Protein AF-O86085-F1 (afdb_monomer)

Solvent-accessible surface area (backbone atoms only — not comparable to full-atom values): 3808 Å² total; per-residue (Å²): 118,60,63,31,90,47,58,40,38,43,72,86,66,50,75,70,38,55,51,76,37,66,53,45,77,67,51,53,54,50,40,63,71,63,66,44,87,59,68,78,68,64,71,71,71,53,67,88,55,81,72,93,63,90,85,81,86,134

Mean predicted aligned error: 9.05 Å

Secondary structure (DSSP, 8-state):
-PBPSS-EE-TTS-EEE-TTSBP-HHHHHHHHHTT-------HHHHTTPPPSSPPPP-

Radius of gyration: 13.5 Å; Cα contacts (8 Å, |Δi|>4): 63; chains: 1; bounding box: 38×19×30 Å

Nearest PDB structures (foldseek):
  3lti-assembly1_A  TM=8.934E-01  e=2.033E-04  Escherichia coli K-12
  3lu0-assembly1_C  TM=8.306E-01  e=4.055E-04  Escherichia coli K-12
  3e7h-assembly1_A  TM=7.377E-01  e=1.344E-04  Vibrio cholerae
  7xug-assembly1_I  TM=8.278E-01  e=4.866E-03  Escherichia coli K-12
  7w5w-assembly1_C  TM=8.467E-01  e=9.703E-03  Escherichia coli K-12

Foldseek 3Di:
DDFAQAFWAAPVRHGLHHHRHDDDPVSVVVNVVSVRPDTDDDPVVVVPDDDPDDDDDD

Sequence (58 aa):
GETASYDIKDAEGTVLVEAGRRVTARHIRQLEKTNTTELEVPVEYIVGKYAAQDYIDP

Organism: Shewanella putrefaciens (NCBI:txid24)

Structure (mmCIF, N/CA/C/O backbone):
data_AF-O86085-F1
#
_entry.id   AF-O86085-F1
#
loop_
_atom_site.group_PDB
_atom_site.id
_atom_site.type_symbol
_atom_site.label_atom_id
_atom_site.label_alt_id
_atom_site.label_comp_id
_atom_site.label_asym_id
_atom_site.label_entity_id
_atom_site.label_seq_id
_atom_site.pdbx_PDB_ins_code
_atom_site.Cartn_x
_atom_site.Cartn_y
_atom_site.Cartn_z
_atom_site.occupancy
_atom_site.B_iso_or_equiv
_atom_site.auth_seq_id
_atom_site.auth_comp_id
_atom_site.auth_asym_id
_atom_site.auth_atom_id
_atom_site.pdbx_PDB_model_num
ATOM 1 N N . GLY A 1 1 ? -8.929 11.617 -3.201 1.00 58.25 1 GLY A N 1
ATOM 2 C CA . GLY A 1 1 ? -8.859 10.379 -2.410 1.00 58.25 1 GLY A CA 1
ATOM 3 C C . GLY A 1 1 ? -8.955 9.236 -3.378 1.00 58.25 1 GLY A C 1
ATOM 4 O O . GLY A 1 1 ? -10.017 9.051 -3.960 1.00 58.25 1 GLY A O 1
ATOM 5 N N . GLU A 1 2 ? -7.821 8.599 -3.624 1.00 69.56 2 GLU A N 1
ATOM 6 C CA . GLU A 1 2 ? -7.660 7.509 -4.584 1.00 69.56 2 GLU A CA 1
ATOM 7 C C . GLU A 1 2 ? -8.319 6.230 -4.043 1.00 69.56 2 GLU A C 1
ATOM 9 O O . GLU A 1 2 ? -8.458 6.060 -2.826 1.00 69.56 2 GLU A O 1
ATOM 14 N N . THR A 1 3 ? -8.806 5.371 -4.934 1.00 76.69 3 THR A N 1
ATOM 15 C CA . THR A 1 3 ? -9.374 4.069 -4.561 1.00 76.69 3 THR A CA 1
ATOM 16 C C . THR A 1 3 ? -8.242 3.055 -4.519 1.00 76.69 3 THR A C 1
ATOM 18 O O . THR A 1 3 ? -7.461 2.989 -5.462 1.00 76.69 3 THR A O 1
ATOM 21 N N . ALA A 1 4 ? -8.141 2.286 -3.436 1.00 77.62 4 ALA A N 1
ATOM 22 C CA . ALA A 1 4 ? -7.133 1.244 -3.325 1.00 77.62 4 ALA A CA 1
ATOM 23 C C . ALA A 1 4 ? -7.429 0.139 -4.347 1.00 77.62 4 ALA A C 1
ATOM 25 O O . ALA A 1 4 ? -8.512 -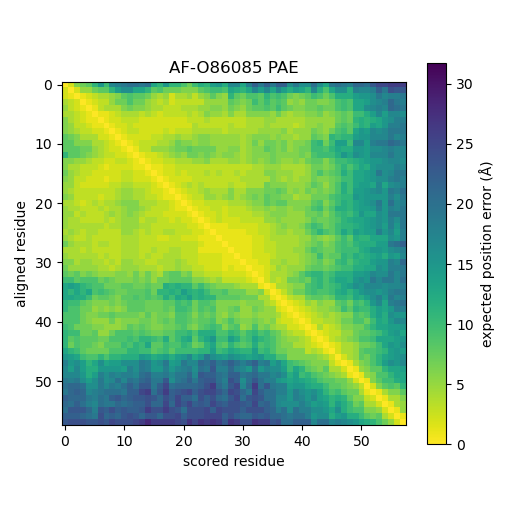0.443 -4.339 1.00 77.62 4 ALA A O 1
ATOM 26 N N . SER A 1 5 ? -6.486 -0.140 -5.242 1.00 74.94 5 SER A N 1
ATOM 27 C CA . SER A 1 5 ? -6.630 -1.205 -6.247 1.00 74.94 5 SER A CA 1
ATOM 28 C C . SER A 1 5 ? -6.350 -2.602 -5.678 1.00 74.94 5 SER A C 1
ATOM 30 O O . SER A 1 5 ? -6.617 -3.596 -6.342 1.00 74.94 5 SER A O 1
ATOM 32 N N . TYR A 1 6 ? -5.801 -2.671 -4.467 1.00 79.00 6 TYR A N 1
ATOM 33 C CA . TYR A 1 6 ? -5.407 -3.880 -3.747 1.00 79.00 6 TYR A CA 1
ATOM 34 C C . TYR A 1 6 ? -5.471 -3.617 -2.236 1.00 79.00 6 TYR A C 1
ATOM 36 O O . TYR A 1 6 ? -5.623 -2.468 -1.811 1.00 79.00 6 TYR A O 1
ATOM 44 N N . ASP A 1 7 ? -5.357 -4.677 -1.438 1.00 82.19 7 ASP A N 1
ATOM 45 C CA . ASP A 1 7 ? -5.324 -4.570 0.019 1.00 82.19 7 ASP A CA 1
ATOM 46 C C . ASP A 1 7 ? -4.016 -3.913 0.474 1.00 82.19 7 ASP A C 1
ATOM 48 O O . ASP A 1 7 ? -2.925 -4.431 0.240 1.00 82.19 7 ASP A O 1
ATOM 52 N N . ILE A 1 8 ? -4.122 -2.765 1.137 1.00 81.38 8 ILE A N 1
ATOM 53 C CA . ILE A 1 8 ? -2.989 -2.044 1.715 1.00 81.38 8 ILE A CA 1
ATOM 54 C C . ILE A 1 8 ? -2.801 -2.550 3.138 1.00 81.38 8 ILE A C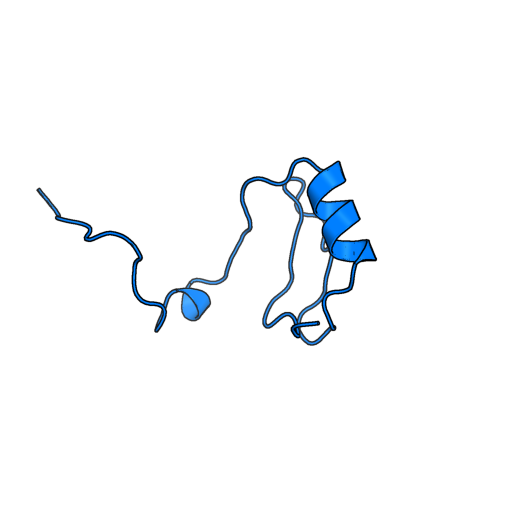 1
ATOM 56 O O . ILE A 1 8 ? -3.656 -2.318 4.001 1.00 81.38 8 ILE A O 1
ATOM 60 N N . LYS A 1 9 ? -1.678 -3.221 3.376 1.00 81.75 9 LYS A N 1
ATOM 61 C CA . LYS A 1 9 ? -1.277 -3.705 4.696 1.00 81.75 9 LYS A 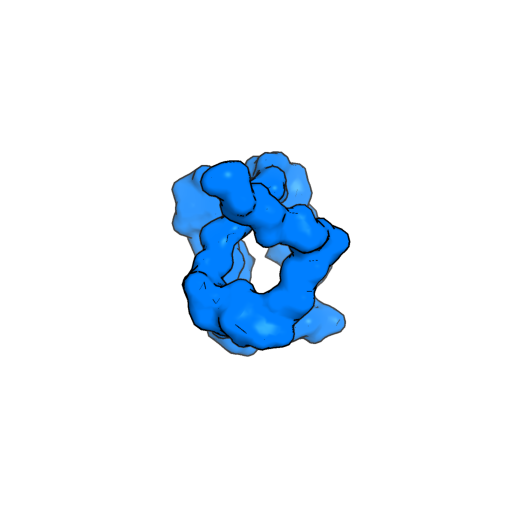CA 1
ATOM 62 C C . LYS A 1 9 ? -0.233 -2.789 5.324 1.00 81.75 9 LYS A C 1
ATOM 64 O O . LYS A 1 9 ? 0.480 -2.092 4.608 1.00 81.75 9 LYS A O 1
ATOM 69 N N . ASP A 1 10 ? -0.150 -2.786 6.647 1.00 79.00 10 ASP A N 1
ATOM 70 C CA . ASP A 1 10 ? 1.004 -2.229 7.351 1.00 79.00 10 ASP A CA 1
ATOM 71 C C . ASP A 1 10 ? 2.192 -3.206 7.364 1.00 79.00 10 ASP A C 1
ATOM 73 O O . ASP A 1 10 ? 2.099 -4.344 6.901 1.00 79.00 10 ASP A O 1
ATOM 77 N N . ALA A 1 11 ? 3.317 -2.752 7.919 1.00 72.62 11 ALA A N 1
ATOM 78 C CA . ALA A 1 11 ? 4.530 -3.557 8.075 1.00 72.62 11 ALA A CA 1
ATOM 79 C C . ALA A 1 11 ? 4.343 -4.801 8.974 1.00 72.62 11 ALA A C 1
ATOM 81 O O . ALA A 1 11 ? 5.174 -5.705 8.947 1.00 72.62 11 ALA A O 1
ATOM 82 N N . GLU A 1 12 ? 3.266 -4.863 9.761 1.00 75.12 12 GLU A N 1
ATOM 83 C CA . GLU A 1 12 ? 2.918 -5.998 10.624 1.00 75.12 12 GLU A CA 1
ATOM 84 C C . GLU A 1 12 ? 1.971 -6.988 9.913 1.00 75.12 12 GLU A C 1
ATOM 86 O O . GLU A 1 12 ? 1.635 -8.040 10.460 1.00 75.12 12 GLU A O 1
ATOM 91 N N . GLY A 1 13 ? 1.557 -6.679 8.678 1.00 76.25 13 GLY A N 1
ATOM 92 C CA . GLY A 1 13 ? 0.647 -7.490 7.874 1.00 76.25 13 GLY A CA 1
ATOM 93 C C . GLY A 1 13 ? -0.838 -7.221 8.141 1.00 76.25 13 GLY A 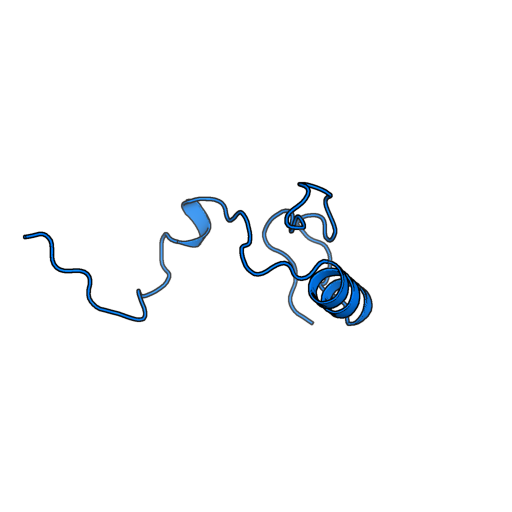C 1
ATOM 94 O O . GLY A 1 13 ? -1.690 -7.924 7.591 1.00 76.25 13 GLY A O 1
ATOM 95 N N . THR A 1 14 ? -1.184 -6.207 8.938 1.00 82.06 14 THR A N 1
ATOM 96 C CA . THR A 1 14 ? -2.575 -5.819 9.201 1.00 82.06 14 THR A CA 1
ATOM 97 C C . THR A 1 14 ? -3.141 -5.058 8.011 1.00 82.06 14 THR A C 1
ATOM 99 O O . THR A 1 14 ? -2.588 -4.049 7.582 1.00 82.06 14 THR A O 1
ATOM 102 N N . VAL A 1 15 ? -4.291 -5.495 7.494 1.00 84.62 15 VAL A N 1
ATOM 103 C CA . VAL A 1 15 ? -4.990 -4.805 6.398 1.00 84.62 15 VAL A CA 1
ATOM 104 C C . VAL A 1 15 ? -5.575 -3.483 6.909 1.00 84.62 15 VAL A C 1
ATOM 106 O O . VAL A 1 15 ? -6.527 -3.468 7.691 1.00 84.62 15 VAL A O 1
ATOM 109 N N . LEU A 1 16 ? -5.018 -2.360 6.454 1.00 82.12 16 LEU A N 1
ATOM 110 C CA . LEU A 1 16 ? -5.482 -1.010 6.783 1.00 82.12 16 LEU A CA 1
ATOM 111 C C . LEU A 1 16 ? -6.541 -0.505 5.802 1.00 82.12 16 LEU A C 1
ATOM 113 O O . LEU A 1 16 ? -7.446 0.236 6.193 1.00 82.12 16 LEU A O 1
ATOM 117 N N . VAL A 1 17 ? -6.429 -0.889 4.529 1.00 84.50 17 VAL A N 1
ATOM 118 C CA . VAL A 1 17 ? -7.396 -0.532 3.484 1.00 84.50 17 VAL A CA 1
ATOM 119 C C . VAL A 1 17 ? -7.655 -1.746 2.614 1.00 84.50 17 VAL A C 1
ATOM 121 O O . VAL A 1 17 ? -6.736 -2.258 1.995 1.00 84.50 17 VAL A O 1
ATOM 124 N N . GLU A 1 18 ? -8.907 -2.176 2.540 1.00 83.56 18 GLU A N 1
ATOM 125 C CA . GLU A 1 18 ? -9.318 -3.218 1.598 1.00 83.56 18 GLU A CA 1
ATOM 126 C C . GLU A 1 18 ? -9.347 -2.684 0.159 1.00 83.56 18 GLU A C 1
ATOM 128 O O . GLU A 1 18 ? -9.683 -1.514 -0.086 1.00 83.56 18 GLU A O 1
ATOM 133 N N . ALA A 1 19 ? -9.072 -3.566 -0.796 1.00 82.12 19 ALA A N 1
ATOM 134 C CA . ALA A 1 19 ? -9.228 -3.312 -2.216 1.00 82.12 19 ALA A CA 1
ATOM 135 C C . ALA A 1 19 ? -10.644 -2.796 -2.528 1.00 82.12 19 ALA A C 1
ATOM 137 O O . ALA A 1 19 ? -11.652 -3.242 -1.979 1.00 82.12 19 ALA A O 1
ATOM 138 N N . GLY A 1 20 ? -10.731 -1.804 -3.408 1.00 81.19 20 GLY A N 1
ATOM 139 C CA . GLY A 1 20 ? -11.980 -1.140 -3.776 1.00 81.19 20 GLY A CA 1
ATOM 140 C C . GLY A 1 20 ? -12.460 -0.083 -2.777 1.00 81.19 20 GLY A C 1
ATOM 141 O O . GLY A 1 20 ? -13.376 0.678 -3.102 1.00 81.19 20 GLY A O 1
ATOM 142 N N . ARG A 1 21 ? -11.843 0.046 -1.592 1.00 83.75 21 ARG A N 1
ATOM 143 C CA . ARG A 1 21 ? -12.162 1.139 -0.662 1.00 83.75 21 ARG A CA 1
ATOM 144 C C . ARG A 1 21 ? -11.373 2.402 -0.984 1.00 83.75 21 ARG A C 1
ATOM 146 O O . ARG A 1 21 ? -10.238 2.384 -1.453 1.00 83.75 21 ARG A O 1
ATOM 153 N N . ARG A 1 22 ? -11.983 3.549 -0.684 1.00 84.06 22 ARG A N 1
ATOM 154 C CA . ARG A 1 22 ? -11.325 4.852 -0.808 1.00 84.06 22 ARG A CA 1
ATOM 155 C C . ARG A 1 22 ? -10.278 5.018 0.294 1.00 84.06 22 ARG A C 1
ATOM 157 O O . ARG A 1 22 ? -10.594 4.891 1.479 1.00 84.06 22 ARG A O 1
ATOM 164 N N . VAL A 1 23 ? -9.059 5.391 -0.087 1.00 83.38 23 VAL A N 1
ATOM 165 C CA . VAL A 1 23 ? -8.017 5.783 0.865 1.00 83.38 23 VAL A CA 1
ATOM 166 C C . VAL A 1 23 ? -8.407 7.127 1.482 1.00 83.38 23 VAL A C 1
ATOM 168 O O . VAL A 1 23 ? -8.647 8.117 0.783 1.00 83.38 23 VAL A O 1
ATOM 171 N N . THR A 1 24 ? -8.518 7.153 2.811 1.00 86.25 24 THR A N 1
ATOM 172 C CA . THR A 1 24 ? -8.895 8.344 3.581 1.00 86.25 24 THR A CA 1
ATOM 173 C C . THR A 1 24 ? -7.701 8.879 4.367 1.00 86.25 24 THR A C 1
ATOM 175 O O . THR A 1 24 ? -6.746 8.153 4.633 1.00 86.25 24 THR A O 1
ATOM 178 N N . ALA A 1 25 ? -7.780 10.133 4.823 1.00 85.12 25 ALA A N 1
ATOM 179 C CA . ALA A 1 25 ? -6.755 10.723 5.689 1.00 85.12 25 ALA A CA 1
ATOM 180 C C . ALA A 1 25 ? -6.539 9.935 6.998 1.00 85.12 25 ALA A C 1
ATOM 182 O O . ALA A 1 25 ? -5.467 10.006 7.591 1.00 85.12 25 ALA A O 1
ATOM 183 N N . ARG A 1 26 ? -7.540 9.166 7.455 1.00 85.38 26 ARG A N 1
ATOM 184 C CA . ARG A 1 26 ? -7.396 8.270 8.609 1.00 85.38 26 ARG A CA 1
ATOM 185 C C . ARG A 1 26 ? -6.424 7.128 8.310 1.00 85.38 26 ARG A C 1
ATOM 187 O O . ARG A 1 26 ? -5.589 6.839 9.156 1.00 85.38 26 ARG A O 1
ATOM 194 N N . HIS A 1 27 ? -6.510 6.535 7.118 1.00 82.88 27 HIS A N 1
ATOM 195 C CA . HIS A 1 27 ? -5.629 5.440 6.708 1.00 82.88 27 HIS A CA 1
ATOM 196 C C . HIS A 1 27 ? -4.178 5.916 6.548 1.00 82.88 27 HIS A C 1
ATOM 198 O O . HIS A 1 27 ? -3.270 5.242 7.015 1.00 82.88 27 HIS A O 1
ATOM 204 N N . ILE A 1 28 ? -3.964 7.116 5.989 1.00 81.12 28 ILE A N 1
ATOM 205 C CA . ILE A 1 28 ? -2.621 7.718 5.864 1.00 81.12 28 ILE A CA 1
ATOM 206 C C . ILE A 1 28 ? -1.983 7.916 7.244 1.00 81.12 28 ILE A C 1
ATOM 208 O O . ILE A 1 28 ? -0.859 7.488 7.470 1.00 81.12 28 ILE A O 1
ATOM 212 N N . ARG A 1 29 ? -2.729 8.466 8.210 1.00 84.75 29 ARG A N 1
ATOM 213 C CA . ARG A 1 29 ? -2.231 8.629 9.586 1.00 84.75 29 ARG A CA 1
ATOM 214 C C . ARG A 1 29 ? -1.954 7.303 10.293 1.00 84.75 29 ARG A C 1
ATOM 216 O O . ARG A 1 29 ? -1.107 7.258 11.176 1.00 84.75 29 ARG A O 1
ATOM 223 N N . GLN A 1 30 ? -2.696 6.244 9.963 1.00 81.00 30 GLN A N 1
ATOM 224 C CA . GLN A 1 30 ? -2.421 4.909 10.498 1.00 81.00 30 GLN A CA 1
ATOM 225 C C . GLN A 1 30 ? -1.105 4.363 9.942 1.00 81.00 30 GLN A C 1
ATOM 227 O O . GLN A 1 30 ? -0.289 3.932 10.746 1.00 81.00 30 GLN A O 1
ATOM 232 N N . LEU A 1 31 ? -0.870 4.491 8.631 1.00 78.12 31 LEU A N 1
ATOM 233 C CA . LEU A 1 31 ? 0.392 4.119 7.975 1.00 78.12 31 LEU A CA 1
ATOM 234 C C . LEU A 1 31 ? 1.599 4.902 8.516 1.00 78.12 31 LEU A C 1
ATOM 236 O O . LEU A 1 31 ? 2.654 4.325 8.774 1.00 78.12 31 LEU A O 1
ATOM 240 N N . GLU A 1 32 ? 1.438 6.211 8.730 1.00 79.56 32 GLU A N 1
ATOM 241 C CA . GLU A 1 32 ? 2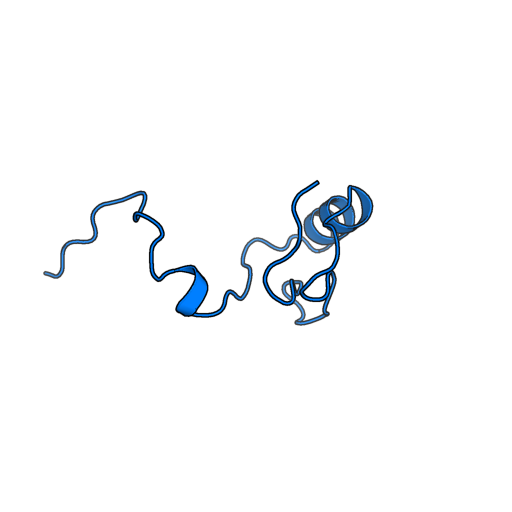.471 7.058 9.343 1.00 79.56 32 GLU A CA 1
ATOM 242 C C . GLU A 1 32 ? 2.778 6.617 10.780 1.00 79.56 32 GLU A C 1
ATOM 244 O O . GLU A 1 32 ? 3.933 6.600 11.200 1.00 79.56 32 GLU A O 1
ATOM 249 N N . LYS A 1 33 ? 1.753 6.222 11.544 1.00 80.50 33 LYS A N 1
ATOM 250 C CA . LYS A 1 33 ? 1.914 5.783 12.934 1.00 80.50 33 LYS A CA 1
ATOM 251 C C . LYS A 1 33 ? 2.596 4.419 13.045 1.00 80.50 33 LYS A C 1
ATOM 253 O O . LYS A 1 33 ? 3.332 4.199 14.004 1.00 80.50 33 LYS A O 1
ATOM 258 N N . THR A 1 34 ? 2.358 3.519 12.095 1.00 73.62 34 THR A N 1
ATOM 259 C CA . THR A 1 34 ? 3.011 2.204 12.028 1.00 73.62 34 THR A CA 1
ATOM 260 C C . THR A 1 34 ? 4.417 2.270 11.422 1.00 73.62 34 THR A C 1
ATOM 262 O O . THR A 1 34 ? 5.024 1.223 11.228 1.00 73.62 34 THR A O 1
ATOM 265 N N . ASN A 1 35 ? 4.953 3.471 11.126 1.00 69.62 35 ASN A N 1
ATOM 266 C CA . ASN A 1 35 ? 6.250 3.678 10.459 1.00 69.62 35 ASN A CA 1
ATOM 267 C C . ASN A 1 35 ? 6.433 2.758 9.240 1.00 69.62 35 ASN A C 1
ATOM 269 O O . ASN A 1 35 ? 7.514 2.226 8.996 1.00 69.62 35 ASN A O 1
ATOM 273 N N . THR A 1 36 ? 5.354 2.517 8.497 1.00 67.44 36 THR A N 1
ATOM 274 C CA . THR A 1 36 ? 5.374 1.584 7.373 1.00 67.44 36 THR A CA 1
ATOM 275 C C . THR A 1 36 ? 6.148 2.220 6.218 1.00 67.44 36 THR A C 1
ATOM 277 O O . THR A 1 36 ? 5.638 3.103 5.533 1.00 67.44 36 THR A O 1
ATOM 280 N N . THR A 1 37 ? 7.404 1.806 6.038 1.00 66.50 37 THR A N 1
ATOM 281 C CA . THR A 1 37 ? 8.301 2.274 4.965 1.00 66.50 37 THR A CA 1
ATOM 282 C C . THR A 1 37 ?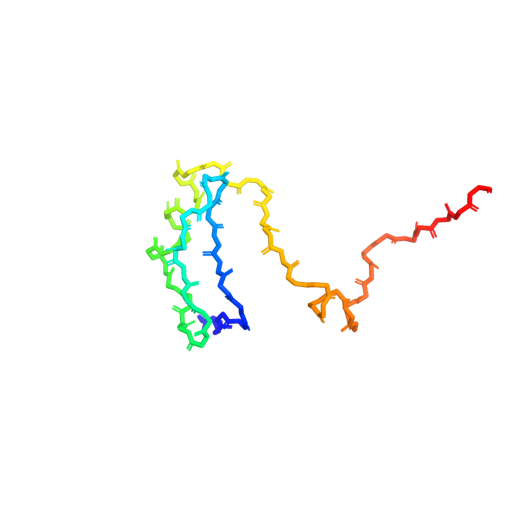 8.184 1.448 3.689 1.00 66.50 37 THR A C 1
ATOM 284 O O . THR A 1 37 ? 8.576 1.911 2.622 1.00 66.50 37 THR A O 1
ATOM 287 N N . GLU A 1 38 ? 7.637 0.239 3.797 1.00 67.31 38 GLU A N 1
ATOM 288 C CA . GLU A 1 38 ? 7.494 -0.720 2.707 1.00 67.31 38 GLU A CA 1
ATOM 289 C C . GLU A 1 38 ? 6.055 -1.229 2.660 1.00 67.31 38 GLU A C 1
ATOM 291 O O . GLU A 1 38 ? 5.425 -1.451 3.693 1.00 67.31 38 GLU A O 1
ATOM 296 N N . LEU A 1 39 ? 5.522 -1.382 1.451 1.00 71.06 39 LEU A N 1
ATOM 297 C CA . LEU A 1 39 ? 4.162 -1.844 1.207 1.00 71.06 39 LEU A CA 1
ATOM 298 C C . LEU A 1 39 ? 4.216 -3.057 0.287 1.00 71.06 39 LEU A C 1
ATOM 300 O O . LEU A 1 39 ? 4.786 -2.982 -0.802 1.00 71.06 39 LEU A O 1
ATOM 304 N N . GLU A 1 40 ? 3.583 -4.154 0.703 1.00 69.75 40 GLU A N 1
ATOM 305 C CA . GLU A 1 40 ? 3.351 -5.291 -0.183 1.00 69.75 40 GLU A CA 1
ATOM 306 C C . GLU A 1 40 ? 2.414 -4.860 -1.311 1.00 69.75 40 GLU A C 1
ATOM 308 O O . GLU A 1 40 ? 1.263 -4.480 -1.080 1.00 69.75 40 GLU A O 1
ATOM 313 N N . VAL A 1 41 ? 2.915 -4.921 -2.541 1.00 72.44 41 VAL A N 1
ATOM 314 C CA . VAL A 1 41 ? 2.129 -4.665 -3.744 1.00 72.44 41 VAL A CA 1
ATOM 315 C C . VAL A 1 41 ? 2.130 -5.908 -4.630 1.00 72.44 41 VAL A C 1
ATOM 317 O O . VAL A 1 41 ? 3.170 -6.556 -4.768 1.00 72.44 41 VAL A O 1
ATOM 320 N N . PRO A 1 42 ? 0.985 -6.265 -5.233 1.00 71.88 42 PRO A N 1
ATOM 321 C CA . PRO A 1 42 ? 0.932 -7.360 -6.191 1.00 71.88 42 PRO A CA 1
ATOM 322 C C . PRO A 1 42 ? 1.823 -7.050 -7.400 1.00 71.88 42 PRO A C 1
ATOM 324 O O . PRO A 1 42 ? 1.954 -5.893 -7.807 1.00 71.88 42 PRO A O 1
ATOM 327 N N . VAL A 1 43 ? 2.435 -8.079 -7.989 1.00 69.50 43 VAL A N 1
ATOM 328 C CA . VAL A 1 43 ? 3.371 -7.934 -9.121 1.00 69.50 43 VAL A CA 1
ATOM 329 C C . VAL A 1 43 ? 2.691 -7.242 -10.304 1.00 69.50 43 VAL A C 1
ATOM 331 O O . VAL A 1 43 ? 3.298 -6.426 -10.993 1.00 69.50 43 VAL A O 1
ATOM 334 N N . GLU A 1 44 ? 1.396 -7.480 -10.480 1.00 67.50 44 GLU A N 1
ATOM 335 C CA . GLU A 1 44 ? 0.539 -6.863 -11.489 1.00 67.50 44 GLU A CA 1
ATOM 336 C C . GLU A 1 44 ? 0.474 -5.332 -11.367 1.00 67.50 44 GLU A C 1
ATOM 338 O O . GLU A 1 44 ? 0.243 -4.656 -12.364 1.00 67.50 44 GLU A O 1
ATOM 343 N N . TYR A 1 45 ? 0.715 -4.763 -10.179 1.00 68.06 45 TYR A N 1
ATOM 344 C CA . TYR A 1 45 ? 0.789 -3.309 -9.985 1.00 68.06 45 TYR A CA 1
ATOM 345 C C . TYR A 1 45 ? 2.065 -2.694 -10.573 1.00 68.06 45 TYR A C 1
ATOM 347 O O . TYR A 1 45 ? 2.083 -1.513 -10.928 1.00 68.06 45 TYR A O 1
ATOM 355 N N . ILE A 1 46 ? 3.134 -3.486 -10.680 1.00 68.50 46 ILE A N 1
ATOM 356 C CA . ILE A 1 46 ? 4.397 -3.075 -11.302 1.00 68.50 46 ILE A CA 1
ATOM 357 C C . ILE A 1 46 ? 4.251 -3.107 -12.831 1.00 68.50 46 ILE A C 1
ATOM 359 O O . ILE A 1 46 ? 4.802 -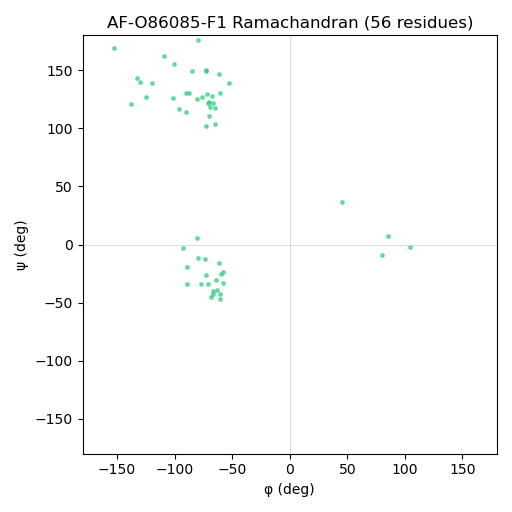2.255 -13.530 1.00 68.50 46 ILE A O 1
ATOM 363 N N . VAL A 1 47 ? 3.463 -4.051 -13.359 1.00 61.91 47 VAL A N 1
ATOM 364 C CA . VAL A 1 47 ? 3.237 -4.230 -14.799 1.00 61.91 47 VAL A CA 1
ATOM 365 C C . VAL A 1 47 ? 2.510 -3.008 -15.378 1.00 61.91 47 VAL A C 1
ATOM 367 O O . VAL A 1 47 ? 1.308 -2.830 -15.211 1.00 61.91 47 VAL A O 1
ATOM 370 N N . GLY A 1 48 ? 3.257 -2.150 -16.079 1.00 56.91 48 GLY A N 1
ATOM 371 C CA . GLY A 1 48 ? 2.741 -0.931 -16.715 1.00 56.91 48 GLY A CA 1
ATOM 372 C C . GLY A 1 48 ? 3.088 0.373 -15.991 1.00 56.91 48 GLY A C 1
ATOM 373 O O . GLY A 1 48 ? 2.772 1.447 -16.506 1.00 56.91 48 GLY A O 1
ATOM 374 N N . LYS A 1 49 ? 3.772 0.314 -14.841 1.00 61.59 49 LYS A N 1
ATOM 375 C CA . LYS A 1 49 ? 4.408 1.495 -14.244 1.00 61.59 49 LYS A CA 1
ATOM 376 C C . LYS A 1 49 ? 5.837 1.627 -14.756 1.00 61.59 49 LYS A C 1
ATOM 378 O O . LYS A 1 49 ? 6.602 0.669 -14.753 1.00 61.59 49 LYS A O 1
ATOM 383 N N . TYR A 1 50 ? 6.189 2.826 -15.212 1.00 54.16 50 TYR A N 1
ATOM 384 C CA . TYR A 1 50 ? 7.556 3.137 -15.615 1.00 54.16 50 TYR A CA 1
ATOM 385 C C . TYR A 1 50 ? 8.457 3.111 -14.378 1.00 54.16 50 TYR A C 1
ATOM 387 O O . TYR A 1 50 ? 8.149 3.763 -13.376 1.00 54.16 50 TYR A O 1
ATOM 395 N N . ALA A 1 51 ? 9.553 2.354 -14.442 1.00 57.25 51 ALA A N 1
ATOM 396 C CA . ALA A 1 51 ? 10.589 2.418 -13.424 1.00 57.25 51 ALA A CA 1
ATOM 397 C C . ALA A 1 51 ? 11.149 3.849 -13.388 1.00 57.25 51 ALA A C 1
ATOM 399 O O . ALA A 1 51 ? 11.469 4.424 -14.425 1.00 57.25 51 ALA A O 1
ATOM 400 N N . ALA A 1 52 ? 11.227 4.443 -12.197 1.00 54.72 52 ALA A N 1
ATOM 401 C CA . ALA A 1 52 ? 11.757 5.798 -12.028 1.00 54.72 52 ALA A CA 1
ATOM 402 C C . ALA A 1 52 ? 13.291 5.861 -12.181 1.00 54.72 52 ALA A C 1
ATOM 404 O O . ALA A 1 52 ? 13.854 6.948 -12.289 1.00 54.72 52 ALA A O 1
ATOM 405 N N . GLN A 1 53 ? 13.958 4.706 -12.184 1.00 50.66 53 GLN A N 1
ATOM 406 C CA . GLN A 1 53 ? 15.383 4.548 -12.446 1.00 50.66 53 GLN A CA 1
ATOM 407 C C . GLN A 1 53 ? 15.598 3.411 -13.443 1.00 50.66 53 GLN A C 1
ATOM 409 O O . GLN A 1 53 ? 14.904 2.394 -13.390 1.00 50.66 53 GLN A O 1
ATOM 414 N N . ASP A 1 54 ? 16.581 3.590 -14.322 1.00 39.94 54 ASP A N 1
ATOM 415 C CA . ASP A 1 54 ? 17.044 2.546 -15.228 1.00 39.94 54 ASP A CA 1
ATOM 416 C C . ASP A 1 54 ? 17.793 1.475 -14.426 1.00 39.94 54 ASP A C 1
ATOM 418 O O . ASP A 1 54 ? 18.783 1.760 -13.749 1.00 39.94 54 ASP A O 1
ATOM 422 N N . TYR A 1 55 ? 17.316 0.234 -14.499 1.00 54.28 55 TYR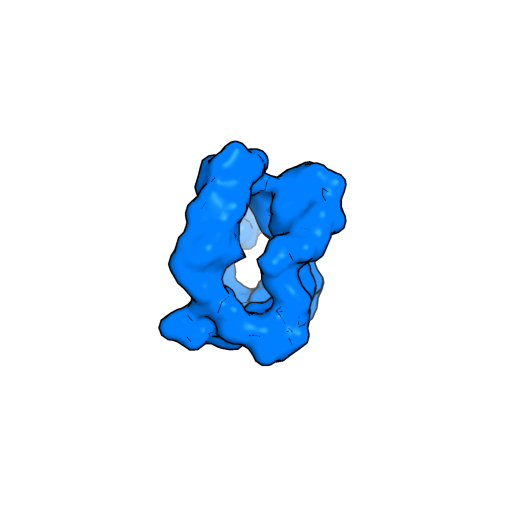 A N 1
ATOM 423 C CA . TYR A 1 55 ? 17.994 -0.924 -13.925 1.00 54.28 55 TYR A CA 1
ATOM 424 C C . TYR A 1 55 ? 18.818 -1.603 -15.027 1.00 54.28 55 TYR A C 1
ATOM 426 O O . TYR A 1 55 ? 18.258 -2.076 -16.014 1.00 54.28 55 TYR A O 1
ATOM 434 N N . ILE A 1 56 ? 20.145 -1.623 -14.870 1.00 40.44 56 ILE A N 1
ATOM 435 C CA . ILE A 1 56 ? 21.091 -2.310 -15.764 1.00 40.44 56 ILE A CA 1
ATOM 436 C C . ILE A 1 56 ? 21.498 -3.627 -15.093 1.00 40.44 56 ILE A C 1
ATOM 438 O O . ILE A 1 56 ? 21.935 -3.616 -13.943 1.00 40.44 56 ILE A O 1
ATOM 442 N N . ASP A 1 57 ? 21.345 -4.738 -15.810 1.00 43.75 57 ASP A N 1
ATOM 443 C CA . ASP A 1 57 ? 21.844 -6.062 -15.418 1.00 43.75 57 ASP A CA 1
ATOM 444 C C . ASP A 1 57 ? 23.354 -6.151 -15.757 1.00 43.75 57 ASP A C 1
ATOM 446 O O . ASP A 1 57 ? 23.704 -5.807 -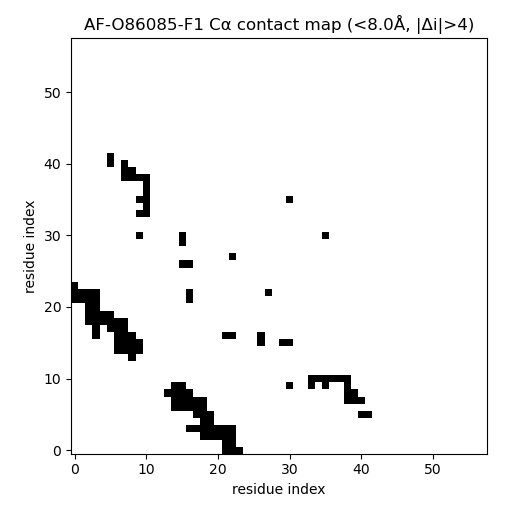16.894 1.00 43.75 57 ASP A O 1
ATOM 450 N N . PRO A 1 58 ? 24.255 -6.481 -14.805 1.00 54.59 58 PRO A N 1
ATOM 451 C CA . PRO A 1 58 ? 25.706 -6.541 -15.034 1.00 54.59 58 PRO A CA 1
ATOM 452 C C . PRO A 1 58 ? 26.185 -7.671 -15.959 1.00 54.59 58 PRO A C 1
ATOM 454 O O . PRO A 1 58 ? 25.590 -8.771 -15.961 1.00 54.59 58 PRO A O 1
#

pLDDT: mean 71.96, std 12.03, range [39.94, 86.25]